Protein AF-A0A1M3NQY2-F1 (afdb_monomer_lite)

Foldseek 3Di:
DDPPDPDDPDQPPQDQFDKDWDADQADPDDDGDGLQWTAWIWGFHDDFFDFDPVDAHPVRHGRTDTDTGIDPWDIAHCLVVLVVFPVQPDSVPSCVQPVVVDDDGDPSNVLSNCVRRVCNVVSVVD

Secondary structure (DSSP, 8-state):
-------TTSSS---TT-EEEEEE-S--SSS-----EEEEEEEEPSSPPEEEEEEE-TTS-EEEE--EEE-----EESTTTTTT-TT-S-STTTTSGGGGS-----HHHHHHHHHHTT-HHHHHT-

Radius of gyration: 15.41 Å; chains: 1; bounding box: 36×40×34 Å

pLDDT: mean 74.55, std 18.81, range [24.72, 94.88]

Structure (mmCIF, N/CA/C/O backbone):
data_AF-A0A1M3NQY2-F1
#
_entry.id   AF-A0A1M3NQY2-F1
#
loop_
_atom_site.group_PDB
_atom_site.id
_atom_site.type_symbol
_atom_site.label_atom_id
_atom_site.label_alt_id
_atom_site.label_comp_id
_atom_site.label_asym_id
_atom_site.label_entity_id
_atom_site.label_seq_id
_atom_site.pdbx_PDB_ins_code
_atom_site.Cartn_x
_atom_site.Cartn_y
_atom_site.Cartn_z
_atom_site.occupancy
_atom_site.B_iso_or_equiv
_atom_site.auth_seq_id
_atom_site.auth_comp_id
_atom_site.auth_asym_id
_atom_site.auth_atom_id
_atom_site.pdbx_PDB_model_num
ATOM 1 N N . MET A 1 1 ? 2.807 12.384 -9.829 1.00 24.72 1 MET A N 1
ATOM 2 C CA . MET A 1 1 ? 3.789 13.490 -9.790 1.00 24.72 1 MET A CA 1
ATOM 3 C C . MET A 1 1 ? 5.067 12.974 -9.133 1.00 24.72 1 MET A C 1
ATOM 5 O O . MET A 1 1 ? 4.973 12.086 -8.298 1.00 24.72 1 MET A O 1
ATOM 9 N N . LEU A 1 2 ? 6.243 13.382 -9.623 1.00 25.48 2 LEU A N 1
ATOM 10 C CA . LEU A 1 2 ? 7.532 12.703 -9.415 1.00 25.48 2 LEU A CA 1
ATOM 11 C C . LEU A 1 2 ? 7.879 12.449 -7.936 1.00 25.48 2 LEU A C 1
ATOM 13 O O . LEU A 1 2 ? 8.107 13.401 -7.193 1.00 25.48 2 LEU A O 1
ATOM 17 N N . ASP A 1 3 ? 8.043 11.178 -7.551 1.00 30.59 3 ASP A N 1
ATOM 18 C CA . ASP A 1 3 ? 8.640 10.805 -6.263 1.00 30.59 3 ASP A CA 1
ATOM 19 C C . ASP A 1 3 ? 10.139 11.152 -6.258 1.00 30.59 3 ASP A C 1
ATOM 21 O O . ASP A 1 3 ? 11.022 10.356 -6.590 1.00 30.59 3 ASP A O 1
ATOM 25 N N . ARG A 1 4 ? 10.426 12.412 -5.920 1.00 35.75 4 ARG A N 1
ATOM 26 C CA . ARG A 1 4 ? 11.743 12.879 -5.496 1.00 35.75 4 ARG A CA 1
ATOM 27 C C . ARG A 1 4 ? 11.921 12.520 -4.024 1.00 35.75 4 ARG A C 1
ATOM 29 O O . ARG A 1 4 ? 11.668 13.368 -3.166 1.00 35.75 4 ARG A O 1
ATOM 36 N N . ARG A 1 5 ? 12.403 11.298 -3.763 1.00 36.44 5 ARG A N 1
ATOM 37 C CA . ARG A 1 5 ? 13.410 10.933 -2.736 1.00 36.44 5 ARG A CA 1
ATOM 38 C C . ARG A 1 5 ? 13.438 9.409 -2.510 1.00 36.44 5 ARG A C 1
ATOM 40 O O . ARG A 1 5 ? 13.122 8.930 -1.425 1.00 36.44 5 ARG A O 1
ATOM 47 N N . CYS A 1 6 ? 13.941 8.635 -3.480 1.00 36.69 6 CYS A N 1
ATOM 48 C CA . CYS A 1 6 ? 14.505 7.321 -3.140 1.00 36.69 6 CYS A CA 1
ATOM 49 C C . CYS A 1 6 ? 15.893 7.559 -2.516 1.00 36.69 6 CYS A C 1
ATOM 51 O O . CYS A 1 6 ? 16.878 7.773 -3.220 1.00 36.69 6 CYS A O 1
ATOM 53 N N . GLY A 1 7 ? 15.961 7.610 -1.182 1.00 29.84 7 GLY A N 1
ATOM 54 C CA . GLY A 1 7 ? 17.226 7.596 -0.444 1.00 29.84 7 GLY A CA 1
ATOM 55 C C . GLY A 1 7 ? 17.947 6.255 -0.628 1.00 29.84 7 GLY A C 1
ATOM 56 O O . GLY A 1 7 ? 17.300 5.210 -0.687 1.00 29.84 7 GLY A O 1
ATOM 57 N N . ALA A 1 8 ? 19.279 6.317 -0.711 1.00 34.94 8 ALA A N 1
ATOM 58 C CA . ALA A 1 8 ? 20.284 5.336 -1.158 1.00 34.94 8 ALA A CA 1
ATOM 59 C C . ALA A 1 8 ? 20.204 3.844 -0.728 1.00 34.94 8 ALA A C 1
ATOM 61 O O . ALA A 1 8 ? 21.120 3.098 -1.053 1.00 34.94 8 ALA A O 1
ATOM 62 N N . GLY A 1 9 ? 19.159 3.365 -0.045 1.00 33.88 9 GLY A N 1
ATOM 63 C CA . GLY A 1 9 ? 19.042 1.965 0.400 1.00 33.88 9 GLY A CA 1
ATOM 64 C C . GLY A 1 9 ? 17.762 1.221 -0.005 1.00 33.88 9 GLY A C 1
ATOM 65 O O . GLY A 1 9 ? 17.745 -0.005 0.032 1.00 33.88 9 GLY A O 1
ATOM 66 N N . ALA A 1 10 ? 16.686 1.912 -0.406 1.00 40.84 10 ALA A N 1
ATOM 67 C CA . ALA A 1 10 ? 15.372 1.270 -0.584 1.00 40.84 10 ALA A CA 1
ATOM 68 C C . ALA A 1 10 ? 15.093 0.763 -2.012 1.00 40.84 10 ALA A C 1
ATOM 70 O O . ALA A 1 10 ? 14.307 -0.167 -2.190 1.00 40.84 10 ALA A O 1
ATOM 71 N N . CYS A 1 11 ? 15.751 1.330 -3.028 1.00 42.84 11 CYS A N 1
ATOM 72 C CA . CYS A 1 11 ? 15.527 0.955 -4.428 1.00 42.84 11 CYS A CA 1
ATOM 73 C C . CYS A 1 11 ? 16.252 -0.358 -4.835 1.00 42.84 11 CYS A C 1
ATOM 75 O O . CYS A 1 11 ? 15.849 -1.001 -5.800 1.00 42.84 11 CYS A O 1
ATOM 77 N N . GLN A 1 12 ? 17.261 -0.818 -4.077 1.00 42.22 12 GLN A N 1
ATOM 78 C CA . GLN A 1 12 ? 18.004 -2.063 -4.367 1.00 42.22 12 GLN A CA 1
ATOM 79 C C . GLN A 1 12 ? 17.398 -3.328 -3.730 1.00 42.22 12 GLN A C 1
ATOM 81 O O . GLN A 1 12 ? 17.690 -4.437 -4.170 1.00 42.22 12 GLN A O 1
ATOM 86 N N . ALA A 1 13 ? 16.532 -3.188 -2.723 1.00 47.00 13 ALA A N 1
ATOM 87 C CA . ALA A 1 13 ? 16.042 -4.309 -1.913 1.00 47.00 13 ALA A CA 1
ATOM 88 C C . ALA A 1 13 ? 14.651 -4.826 -2.321 1.00 47.00 13 ALA A C 1
ATOM 90 O O . ALA A 1 13 ? 13.945 -5.390 -1.492 1.00 47.00 13 ALA A O 1
ATOM 91 N N . ARG A 1 14 ? 14.238 -4.620 -3.574 1.00 59.28 14 ARG A N 1
ATOM 92 C CA . ARG A 1 14 ? 12.998 -5.189 -4.117 1.00 59.28 14 ARG A CA 1
ATOM 93 C C . ARG A 1 14 ? 13.366 -6.460 -4.870 1.00 59.28 14 ARG A C 1
ATOM 95 O O . ARG A 1 14 ? 13.873 -6.390 -5.991 1.00 59.28 14 ARG A O 1
ATOM 102 N N . ARG A 1 15 ? 13.209 -7.612 -4.224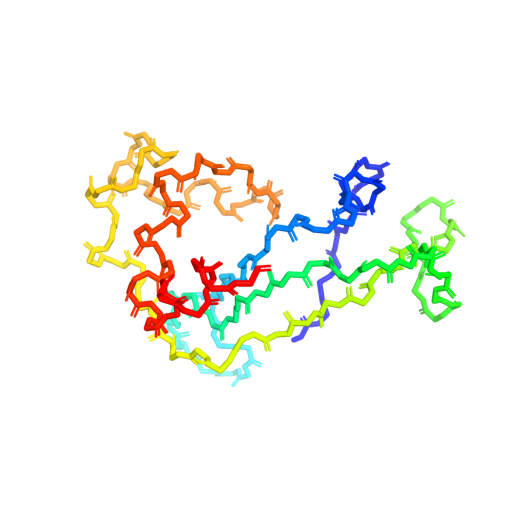 1.00 63.56 15 ARG A N 1
ATOM 103 C CA . ARG A 1 15 ? 13.449 -8.909 -4.857 1.00 63.56 15 ARG A CA 1
ATOM 104 C C . ARG A 1 15 ? 12.352 -9.161 -5.897 1.00 63.56 15 ARG A C 1
ATOM 106 O O . ARG A 1 15 ? 11.218 -8.713 -5.711 1.00 63.56 15 ARG A O 1
ATOM 113 N N . PRO A 1 16 ? 12.663 -9.860 -6.999 1.00 69.56 16 PRO A N 1
ATOM 114 C CA . PRO A 1 16 ? 11.639 -10.434 -7.859 1.00 69.56 16 PRO A CA 1
ATOM 115 C C . PRO A 1 16 ? 10.566 -11.140 -7.031 1.00 69.56 16 PRO A C 1
ATOM 117 O O . PRO A 1 16 ? 10.886 -11.960 -6.173 1.00 69.56 16 PRO A O 1
ATOM 120 N N . GLY A 1 17 ? 9.305 -10.802 -7.282 1.00 74.38 17 GLY A N 1
ATOM 121 C CA . GLY A 1 17 ? 8.166 -11.354 -6.561 1.00 74.38 17 GLY A CA 1
ATOM 122 C C . GLY A 1 17 ? 7.713 -10.572 -5.329 1.00 74.38 17 GLY A C 1
ATOM 123 O O . GLY A 1 17 ? 6.649 -10.891 -4.807 1.00 74.38 17 GLY A O 1
ATOM 124 N N . ASP A 1 18 ? 8.436 -9.532 -4.905 1.00 82.88 18 ASP A N 1
ATOM 125 C CA . ASP A 1 18 ? 7.963 -8.648 -3.839 1.00 82.88 18 ASP A CA 1
ATOM 126 C C . ASP A 1 18 ? 6.698 -7.899 -4.272 1.00 82.88 18 ASP A C 1
ATOM 128 O O . ASP A 1 18 ? 6.589 -7.420 -5.404 1.00 82.88 18 ASP A O 1
ATOM 132 N N . LEU A 1 19 ? 5.761 -7.740 -3.342 1.00 86.69 19 LEU A N 1
ATOM 133 C CA . LEU A 1 19 ? 4.544 -6.968 -3.554 1.00 86.69 19 LEU A CA 1
ATOM 134 C C . LEU A 1 19 ? 4.745 -5.516 -3.106 1.00 86.69 19 LEU A C 1
ATOM 136 O O . LEU A 1 19 ? 5.399 -5.236 -2.099 1.00 86.69 19 LEU A O 1
ATOM 140 N N . ILE A 1 20 ? 4.178 -4.579 -3.860 1.00 89.06 20 ILE A N 1
ATOM 141 C CA . ILE A 1 20 ? 4.197 -3.149 -3.561 1.00 89.06 20 ILE A CA 1
ATOM 142 C C . ILE A 1 20 ? 2.776 -2.595 -3.599 1.00 89.06 20 ILE A C 1
ATOM 144 O O . ILE A 1 20 ? 1.966 -2.996 -4.429 1.00 89.06 20 ILE A O 1
ATOM 148 N N . VAL A 1 21 ? 2.495 -1.636 -2.723 1.00 90.31 21 VAL A N 1
ATOM 149 C CA . VAL A 1 21 ? 1.297 -0.804 -2.770 1.00 90.31 21 VAL A CA 1
ATOM 150 C C . VAL A 1 21 ? 1.694 0.671 -2.713 1.00 90.31 21 VAL A C 1
ATOM 152 O O . VAL A 1 21 ? 2.611 1.045 -1.979 1.00 90.31 21 VAL A O 1
ATOM 155 N N . TYR A 1 22 ? 1.012 1.501 -3.495 1.00 89.81 22 TYR A N 1
ATOM 156 C CA . TYR A 1 22 ? 1.135 2.952 -3.478 1.00 89.81 22 TYR A CA 1
ATOM 157 C C . TYR A 1 22 ? 0.013 3.585 -2.663 1.00 89.81 22 TYR A C 1
ATOM 159 O O . TYR A 1 22 ? -1.154 3.216 -2.783 1.00 89.81 22 TYR A O 1
ATOM 167 N N . TYR A 1 23 ? 0.392 4.568 -1.849 1.00 89.19 23 TYR A N 1
ATOM 168 C CA . TYR A 1 23 ? -0.512 5.400 -1.066 1.00 89.19 23 TYR A CA 1
ATOM 169 C C . TYR A 1 23 ? -0.386 6.857 -1.516 1.00 89.19 23 TYR A C 1
ATOM 171 O O . TYR A 1 23 ? 0.719 7.404 -1.530 1.00 89.19 23 TYR A O 1
ATOM 179 N N . SER A 1 24 ? -1.516 7.486 -1.835 1.00 85.19 24 SER A N 1
ATOM 180 C CA . SER A 1 24 ? -1.594 8.879 -2.277 1.00 85.19 24 SER A CA 1
ATOM 181 C C . SER A 1 24 ? -2.144 9.769 -1.149 1.00 85.19 24 SER A C 1
ATOM 183 O O . SER A 1 24 ? -3.327 9.669 -0.806 1.00 85.19 24 SER A O 1
ATOM 185 N N . PRO A 1 25 ? -1.322 10.648 -0.538 1.00 76.81 25 PRO A N 1
ATOM 186 C CA . PRO A 1 25 ? -1.759 11.510 0.563 1.00 76.81 25 PRO A CA 1
ATOM 187 C C . PRO A 1 25 ? -2.620 12.704 0.117 1.00 76.81 25 PRO A C 1
ATOM 189 O O . PRO A 1 25 ? -3.510 13.112 0.869 1.00 76.81 25 PRO A O 1
ATOM 192 N N . THR A 1 26 ? -2.363 13.256 -1.070 1.00 70.25 26 THR A N 1
ATOM 193 C CA . THR A 1 26 ? -3.009 14.453 -1.639 1.00 70.25 26 THR A CA 1
ATOM 194 C C . THR A 1 26 ? -3.187 14.294 -3.145 1.00 70.25 26 THR A C 1
ATOM 196 O O . THR A 1 26 ? -2.387 13.605 -3.778 1.00 70.25 26 THR A O 1
ATOM 199 N N . ASP A 1 27 ? -4.205 14.945 -3.702 1.00 52.62 27 ASP A N 1
ATOM 200 C CA . ASP A 1 27 ? -4.328 15.160 -5.144 1.00 52.62 27 ASP A CA 1
ATOM 201 C C . ASP A 1 27 ? -3.436 16.351 -5.534 1.00 52.62 27 ASP A C 1
ATOM 203 O O . ASP A 1 27 ? -3.632 17.458 -5.034 1.00 52.62 27 ASP A O 1
ATOM 207 N N . GLU A 1 28 ? -2.385 16.154 -6.328 1.00 48.69 28 GLU A N 1
ATOM 208 C CA . GLU A 1 28 ? -1.544 17.276 -6.770 1.00 48.69 28 GLU A CA 1
ATOM 209 C C . GLU A 1 28 ? -2.040 17.822 -8.113 1.00 48.69 28 GLU A C 1
ATOM 211 O O . GLU A 1 28 ? -1.491 17.490 -9.161 1.00 48.69 28 GLU A O 1
ATOM 216 N N . MET A 1 29 ? -3.037 18.713 -8.056 1.00 41.88 29 MET A N 1
ATOM 217 C CA . MET A 1 29 ? -3.157 19.876 -8.947 1.00 41.88 29 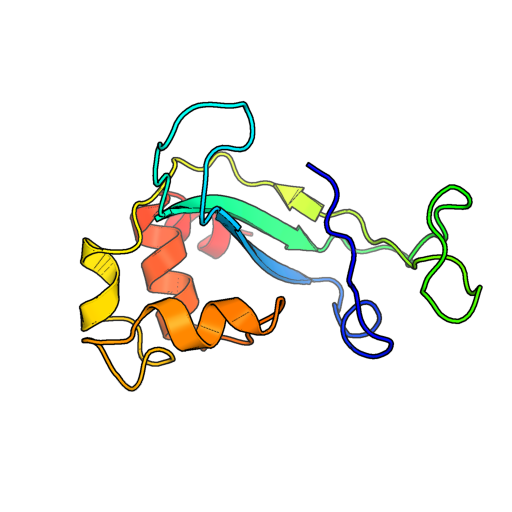MET A CA 1
ATOM 218 C C . MET A 1 29 ? -4.137 20.911 -8.359 1.00 41.88 29 MET A C 1
ATOM 220 O O . MET A 1 29 ? -5.307 20.959 -8.712 1.00 41.88 29 MET A O 1
ATOM 224 N N . GLY A 1 30 ? -3.661 21.765 -7.451 1.00 43.81 30 GLY A N 1
ATOM 225 C CA . GLY A 1 30 ? -4.316 23.051 -7.162 1.00 43.81 30 GLY A CA 1
ATOM 226 C C . GLY A 1 30 ? -5.618 23.048 -6.354 1.00 43.81 30 GLY A C 1
ATOM 227 O O . GLY A 1 30 ? -6.087 24.139 -6.044 1.00 43.81 30 GLY A O 1
ATOM 228 N N . ASP A 1 31 ? -6.158 21.897 -5.947 1.00 46.75 31 ASP A N 1
ATOM 229 C CA . ASP A 1 31 ? -7.343 21.848 -5.088 1.00 46.75 31 ASP A CA 1
ATOM 230 C C . ASP A 1 31 ? -7.115 20.968 -3.855 1.00 46.75 31 ASP A C 1
ATOM 232 O O . ASP A 1 31 ? -6.419 19.955 -3.896 1.00 46.75 31 ASP A O 1
ATOM 236 N N . ALA A 1 32 ? -7.656 21.385 -2.714 1.00 48.88 32 ALA A N 1
ATOM 237 C CA . ALA A 1 32 ? -7.343 20.861 -1.383 1.00 48.88 32 ALA A CA 1
ATOM 238 C C . ALA A 1 32 ? -7.991 19.484 -1.091 1.00 48.88 32 ALA A C 1
ATOM 240 O O . ALA A 1 32 ? -8.507 19.237 0.003 1.00 48.88 32 ALA A O 1
ATOM 241 N N . GLY A 1 33 ? -7.965 18.573 -2.066 1.00 55.41 33 GLY A N 1
ATOM 242 C CA . GLY A 1 33 ? -8.509 17.223 -1.998 1.00 55.41 33 GLY A CA 1
ATOM 243 C C . GLY A 1 33 ? -7.553 16.244 -1.316 1.00 55.41 33 GLY A C 1
ATOM 244 O O . GLY A 1 33 ? -6.480 15.901 -1.816 1.00 55.41 33 GLY A O 1
ATOM 245 N N . LYS A 1 34 ? -7.948 15.744 -0.145 1.00 63.50 34 LYS A N 1
ATOM 246 C CA . LYS A 1 34 ? -7.266 14.634 0.532 1.00 63.50 34 LYS A CA 1
ATOM 247 C C . LYS A 1 34 ? -7.724 13.313 -0.099 1.00 63.50 34 LYS A C 1
ATOM 249 O O . LYS A 1 34 ? -8.756 12.805 0.322 1.00 63.50 34 LYS A O 1
ATOM 254 N N . ILE A 1 35 ? -6.954 12.750 -1.041 1.00 74.88 35 ILE A N 1
ATOM 255 C CA . ILE A 1 35 ? -7.197 11.386 -1.561 1.00 74.88 35 ILE A CA 1
ATOM 256 C C . ILE A 1 35 ? -7.125 10.387 -0.399 1.00 74.88 35 ILE A C 1
ATOM 258 O O . ILE A 1 35 ? -8.081 9.668 -0.126 1.00 74.88 35 ILE A O 1
ATOM 262 N N . GLN A 1 36 ? -6.009 10.396 0.345 1.00 86.44 36 GLN A N 1
ATOM 263 C CA . GLN A 1 36 ? -5.777 9.526 1.508 1.00 86.44 36 GLN A CA 1
ATOM 264 C C . GLN A 1 36 ? -6.177 8.067 1.238 1.00 86.44 36 GLN A C 1
ATOM 266 O O . GLN A 1 36 ? -6.848 7.427 2.053 1.00 86.44 36 GLN A O 1
ATOM 271 N N . ALA A 1 37 ? -5.765 7.550 0.083 1.00 89.88 37 ALA A N 1
ATOM 272 C CA . ALA A 1 37 ? -6.154 6.235 -0.402 1.00 89.88 37 ALA A CA 1
ATOM 273 C C . ALA A 1 37 ? -4.958 5.473 -0.969 1.00 89.88 37 ALA A C 1
ATOM 275 O O . ALA A 1 37 ? -3.969 6.057 -1.420 1.00 89.88 37 ALA A O 1
ATOM 276 N N . PHE A 1 38 ? -5.066 4.151 -0.936 1.00 91.25 38 PHE A N 1
ATOM 277 C CA . PHE A 1 38 ? -4.227 3.265 -1.722 1.00 91.25 38 PHE A CA 1
ATOM 278 C C . PHE A 1 38 ? -4.738 3.262 -3.159 1.00 91.25 38 PHE A C 1
ATOM 280 O O . PHE A 1 38 ? -5.921 3.013 -3.377 1.00 91.25 38 PHE A O 1
ATOM 287 N N . THR A 1 39 ? -3.865 3.567 -4.115 1.00 90.56 39 THR A N 1
ATOM 288 C CA . THR A 1 39 ? -4.244 3.857 -5.511 1.00 90.56 39 THR A CA 1
ATOM 289 C C . THR A 1 39 ? -3.730 2.827 -6.505 1.00 90.56 39 THR A C 1
ATOM 291 O O . THR A 1 39 ? -4.313 2.659 -7.567 1.00 90.56 39 THR A O 1
ATOM 294 N N . ALA A 1 40 ? -2.664 2.103 -6.167 1.00 90.00 40 ALA A N 1
ATOM 295 C CA . ALA A 1 40 ? -2.123 1.051 -7.017 1.00 90.00 40 ALA A CA 1
ATOM 296 C C . ALA A 1 40 ? -1.434 -0.027 -6.183 1.00 90.00 40 ALA A C 1
ATOM 298 O O . ALA A 1 40 ? -0.845 0.256 -5.141 1.00 90.00 40 ALA A O 1
ATOM 299 N N . ILE A 1 41 ? -1.501 -1.267 -6.649 1.00 90.62 41 ILE A N 1
ATOM 300 C CA . ILE A 1 41 ? -0.921 -2.443 -6.001 1.00 90.62 41 ILE A CA 1
ATOM 301 C C . ILE A 1 41 ? -0.398 -3.382 -7.082 1.00 90.62 41 ILE A C 1
ATOM 303 O O . ILE A 1 41 ? -1.028 -3.550 -8.124 1.00 90.62 41 ILE A O 1
ATOM 307 N N . GLY A 1 42 ? 0.782 -3.951 -6.872 1.00 88.62 42 GLY A N 1
ATOM 308 C CA . GLY A 1 42 ? 1.470 -4.704 -7.911 1.00 88.62 42 GLY A CA 1
ATOM 309 C C . GLY A 1 42 ? 2.565 -5.610 -7.379 1.00 88.62 42 GLY A C 1
ATOM 310 O O . GLY A 1 42 ? 2.945 -5.542 -6.208 1.00 88.62 42 GLY A O 1
ATOM 311 N N . ARG A 1 43 ? 3.090 -6.453 -8.262 1.00 85.31 43 ARG A N 1
ATOM 312 C CA . ARG A 1 43 ? 4.183 -7.387 -8.000 1.00 85.31 43 ARG A CA 1
ATOM 313 C C . ARG A 1 43 ? 5.409 -6.991 -8.805 1.00 85.31 43 ARG A C 1
ATOM 315 O O . ARG A 1 43 ? 5.329 -6.714 -9.996 1.00 85.31 43 ARG A O 1
ATOM 322 N N . VAL A 1 44 ? 6.570 -6.966 -8.165 1.00 83.31 44 VAL A N 1
ATOM 323 C CA . VAL A 1 44 ? 7.839 -6.706 -8.846 1.00 83.31 44 VAL A CA 1
ATOM 324 C C . VAL A 1 44 ? 8.136 -7.868 -9.786 1.00 83.31 44 VAL A C 1
ATOM 326 O O . VAL A 1 44 ? 8.266 -9.012 -9.339 1.00 83.31 44 VAL A O 1
ATOM 329 N N . LYS A 1 45 ? 8.263 -7.572 -11.081 1.00 78.06 45 LYS A N 1
ATOM 330 C CA . LYS A 1 45 ? 8.564 -8.576 -12.099 1.00 78.06 45 LYS A CA 1
ATOM 331 C C . LYS A 1 45 ? 9.958 -9.161 -11.890 1.00 78.06 45 LYS A C 1
ATOM 333 O O . LYS A 1 45 ? 10.875 -8.507 -11.382 1.00 78.06 45 LYS A O 1
ATOM 338 N N . ALA A 1 46 ? 10.114 -10.410 -12.319 1.00 66.88 46 ALA A N 1
ATOM 339 C CA . ALA A 1 46 ? 11.430 -10.995 -12.510 1.00 66.88 46 ALA A CA 1
ATOM 340 C C . ALA A 1 46 ? 12.153 -10.271 -13.653 1.00 66.88 46 ALA A C 1
ATOM 342 O O . ALA A 1 46 ? 11.560 -9.986 -14.691 1.00 66.88 46 ALA A O 1
ATOM 343 N N . GLY A 1 47 ? 13.420 -9.942 -13.426 1.00 65.94 47 GLY A N 1
ATOM 344 C CA . GLY A 1 47 ? 14.243 -9.166 -14.347 1.00 65.94 47 GLY A CA 1
ATOM 345 C C . GLY A 1 47 ? 15.394 -8.490 -13.614 1.00 65.94 47 GLY A C 1
ATOM 346 O O . GLY A 1 47 ? 15.366 -8.351 -12.384 1.00 65.94 47 GLY A O 1
ATOM 347 N N . GLU A 1 48 ? 16.422 -8.092 -14.350 1.00 59.22 48 GLU A N 1
ATOM 348 C CA . GLU A 1 48 ? 17.484 -7.263 -13.791 1.00 59.22 48 GLU A CA 1
ATOM 349 C C . GLU A 1 48 ? 16.974 -5.826 -13.610 1.00 59.22 48 GLU A C 1
ATOM 351 O O . GLU A 1 48 ? 16.183 -5.348 -14.429 1.00 59.22 48 GLU A O 1
ATOM 356 N N . PRO A 1 49 ? 17.355 -5.131 -12.522 1.00 64.88 49 PRO A N 1
ATOM 357 C CA . PRO A 1 49 ? 17.109 -3.704 -12.433 1.00 64.88 49 PRO A CA 1
ATOM 358 C C . PRO A 1 49 ? 17.759 -3.009 -13.628 1.00 64.88 49 PRO A C 1
ATOM 360 O O . PRO A 1 49 ? 18.933 -3.248 -13.902 1.00 64.88 49 PRO A O 1
ATOM 363 N N . TYR A 1 50 ? 17.024 -2.134 -14.302 1.00 64.62 50 TYR A N 1
ATOM 364 C CA . TYR A 1 50 ? 17.577 -1.305 -15.363 1.00 64.62 50 TYR A CA 1
ATOM 365 C C . TYR A 1 50 ? 17.805 0.114 -14.849 1.00 64.62 50 TYR A C 1
ATOM 367 O O . TYR A 1 50 ? 17.055 0.635 -14.017 1.00 64.62 50 TYR A O 1
ATOM 375 N N . GLU A 1 51 ? 18.869 0.745 -15.326 1.00 64.81 51 GLU A N 1
ATOM 376 C CA . GLU A 1 51 ? 19.179 2.129 -15.001 1.00 64.81 51 GLU A CA 1
ATOM 377 C C . GLU A 1 51 ? 18.362 3.049 -15.908 1.00 64.81 51 GLU A C 1
ATOM 379 O O . GLU A 1 51 ? 18.445 2.982 -17.132 1.00 64.81 51 GLU A O 1
ATOM 384 N N . ALA A 1 52 ? 17.528 3.905 -15.317 1.00 58.47 52 ALA A N 1
ATOM 385 C CA . ALA A 1 52 ? 16.855 4.944 -16.081 1.00 58.47 52 ALA A CA 1
ATOM 386 C C . ALA A 1 52 ? 17.741 6.194 -16.105 1.00 58.47 52 ALA A C 1
ATOM 388 O O . ALA A 1 52 ? 17.766 6.948 -15.132 1.00 58.47 52 ALA A O 1
ATOM 389 N N . ASP A 1 53 ? 18.428 6.434 -17.227 1.00 53.75 53 ASP A N 1
ATOM 390 C CA . ASP A 1 53 ? 19.366 7.557 -17.417 1.00 53.75 53 ASP A CA 1
ATOM 391 C C . ASP A 1 53 ? 18.785 8.930 -17.045 1.00 53.75 53 ASP A C 1
ATOM 393 O O . ASP A 1 53 ? 19.502 9.818 -16.577 1.00 53.75 53 ASP A O 1
ATOM 397 N N . ALA A 1 54 ? 17.469 9.091 -17.202 1.00 54.19 54 ALA A N 1
ATOM 398 C CA . ALA A 1 54 ? 16.750 10.331 -16.937 1.00 54.19 54 ALA A CA 1
ATOM 399 C C . ALA A 1 54 ? 16.573 10.662 -15.441 1.00 54.19 54 ALA A C 1
ATOM 401 O O . ALA A 1 54 ? 16.185 11.783 -15.112 1.00 54.19 54 ALA A O 1
ATOM 402 N N . LEU A 1 55 ? 16.826 9.723 -14.521 1.00 55.84 55 LEU A N 1
ATOM 403 C CA . LEU A 1 55 ? 16.660 9.940 -13.083 1.00 55.84 55 LEU A CA 1
ATOM 404 C C . LEU A 1 55 ? 17.932 9.593 -12.332 1.00 55.84 55 LEU A C 1
ATOM 406 O O . LEU A 1 55 ? 18.324 8.437 -12.215 1.00 55.84 55 LEU A O 1
ATOM 410 N N . ARG A 1 56 ? 18.551 10.630 -11.778 1.00 60.44 56 ARG A N 1
ATOM 411 C CA . ARG A 1 56 ? 19.741 10.527 -10.943 1.00 60.44 56 ARG A CA 1
ATOM 412 C C . ARG A 1 56 ? 19.324 10.572 -9.478 1.00 60.44 56 ARG A C 1
ATOM 414 O O . ARG A 1 56 ? 18.494 11.390 -9.078 1.00 60.44 56 ARG A O 1
ATOM 421 N N . MET A 1 57 ? 19.900 9.686 -8.680 1.00 63.62 57 MET A N 1
ATOM 422 C CA . MET A 1 57 ? 19.866 9.777 -7.228 1.00 63.62 57 MET A CA 1
ATOM 423 C C . MET A 1 57 ? 20.619 11.040 -6.781 1.00 63.62 57 MET A C 1
ATOM 425 O O . MET A 1 57 ? 21.399 11.618 -7.540 1.00 63.62 57 MET A O 1
ATOM 429 N N . SER A 1 58 ? 20.408 11.484 -5.540 1.00 63.50 58 SER A N 1
ATOM 430 C CA . SER A 1 58 ? 21.075 12.687 -5.009 1.00 63.50 58 SER A CA 1
ATOM 431 C C . SER A 1 58 ? 22.607 12.587 -4.971 1.00 63.50 58 SER A C 1
ATOM 433 O O . SER A 1 58 ? 23.269 13.608 -4.837 1.00 63.50 58 SER A O 1
ATOM 435 N N . ASP A 1 59 ? 23.161 11.380 -5.101 1.00 65.62 59 ASP A N 1
ATOM 436 C CA . ASP A 1 59 ? 24.597 11.097 -5.187 1.00 65.62 59 ASP A CA 1
ATOM 437 C C . ASP A 1 59 ? 25.118 10.982 -6.638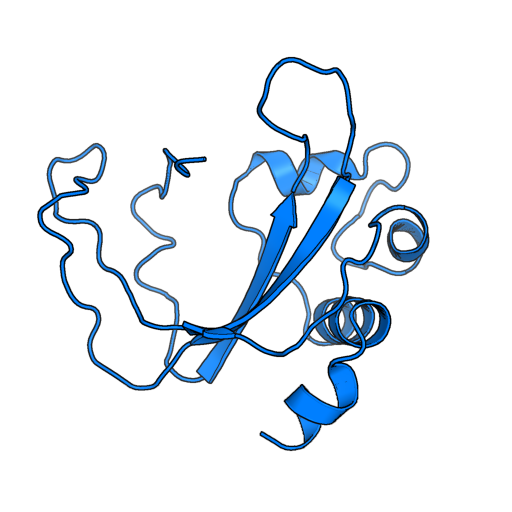 1.00 65.62 59 ASP A C 1
ATOM 439 O O . ASP A 1 59 ? 26.269 10.615 -6.854 1.00 65.62 59 ASP A O 1
ATOM 443 N N . GLY A 1 60 ? 24.283 11.283 -7.640 1.00 64.56 60 GLY A N 1
ATOM 444 C CA . GLY A 1 60 ? 24.652 11.257 -9.058 1.00 64.56 60 GLY A CA 1
ATOM 445 C C . GLY A 1 60 ? 24.591 9.877 -9.722 1.00 64.56 60 GLY A C 1
ATOM 446 O O . GLY A 1 60 ? 24.784 9.787 -10.941 1.00 64.56 60 GLY A O 1
ATOM 447 N N . ARG A 1 61 ? 24.276 8.809 -8.975 1.00 60.03 61 ARG A N 1
ATOM 448 C CA . ARG A 1 61 ? 24.084 7.467 -9.545 1.00 60.03 61 ARG A CA 1
ATOM 449 C C . ARG A 1 61 ? 22.746 7.363 -10.285 1.00 60.03 61 ARG A C 1
ATOM 451 O O . ARG A 1 61 ? 21.778 8.005 -9.868 1.00 60.03 61 ARG A O 1
ATOM 458 N N . PRO A 1 62 ? 22.650 6.583 -11.372 1.00 60.69 62 PRO A N 1
ATOM 459 C CA . PRO A 1 62 ? 21.371 6.297 -12.011 1.00 60.69 62 PRO A CA 1
ATOM 460 C C . PRO A 1 62 ? 20.409 5.622 -11.031 1.00 60.69 62 PRO A C 1
ATOM 462 O O . PRO A 1 62 ? 20.790 4.761 -10.237 1.00 60.69 62 PRO A O 1
ATOM 465 N N . ALA A 1 63 ? 19.143 6.025 -11.061 1.00 63.94 63 ALA A N 1
ATOM 466 C CA . ALA A 1 63 ? 18.110 5.367 -10.285 1.00 63.94 63 ALA A CA 1
ATOM 467 C C . ALA A 1 63 ? 17.833 3.992 -10.906 1.00 63.94 63 ALA A C 1
ATOM 469 O O . ALA A 1 63 ? 17.277 3.894 -12.003 1.00 63.94 63 ALA A O 1
ATOM 470 N N . ALA A 1 64 ? 18.202 2.934 -10.185 1.00 63.09 64 ALA A N 1
ATOM 471 C CA . ALA A 1 64 ? 17.828 1.575 -10.546 1.00 63.09 64 ALA A CA 1
ATOM 472 C C . ALA A 1 64 ? 16.302 1.422 -10.467 1.00 63.09 64 ALA A C 1
ATOM 474 O O . ALA A 1 64 ? 15.683 1.712 -9.437 1.00 63.09 64 ALA A O 1
ATOM 475 N N . ARG A 1 65 ? 15.698 0.963 -11.561 1.00 68.25 65 ARG A N 1
ATOM 476 C CA . ARG A 1 65 ? 14.268 0.685 -11.677 1.00 68.25 65 ARG A CA 1
ATOM 477 C C . ARG A 1 65 ? 14.036 -0.795 -11.922 1.00 68.25 65 ARG A C 1
ATOM 479 O O . ARG A 1 65 ? 14.857 -1.483 -12.514 1.00 68.25 65 ARG A O 1
ATOM 486 N N . ARG A 1 66 ? 12.895 -1.282 -11.452 1.00 73.31 66 ARG A N 1
ATOM 487 C CA . ARG A 1 66 ? 12.383 -2.617 -11.758 1.00 73.31 66 ARG A CA 1
ATOM 488 C C . ARG A 1 66 ? 10.964 -2.473 -12.271 1.00 73.31 66 ARG A C 1
ATOM 490 O O . ARG A 1 66 ? 10.212 -1.653 -11.739 1.00 73.31 66 ARG A O 1
ATOM 497 N N . ASP A 1 67 ? 10.609 -3.299 -13.245 1.00 77.31 67 ASP A N 1
ATOM 498 C CA . ASP A 1 67 ? 9.234 -3.371 -13.715 1.00 77.31 67 ASP A CA 1
ATOM 499 C C . ASP A 1 67 ? 8.325 -3.954 -12.633 1.00 77.31 67 ASP A C 1
ATOM 501 O O . ASP A 1 67 ? 8.700 -4.857 -11.877 1.00 77.31 67 ASP A O 1
ATOM 505 N N . VAL A 1 68 ? 7.107 -3.431 -12.574 1.00 81.75 68 VAL A N 1
ATOM 506 C CA . VAL A 1 68 ? 6.052 -3.904 -11.684 1.00 81.75 68 VAL A CA 1
ATOM 507 C C . VAL A 1 68 ? 4.864 -4.293 -12.548 1.00 81.75 68 VAL A C 1
ATOM 509 O O . VAL A 1 68 ? 4.431 -3.525 -13.403 1.00 81.75 68 VAL A O 1
ATOM 512 N N . GLU A 1 69 ? 4.364 -5.500 -12.331 1.00 85.50 69 GLU A N 1
ATOM 513 C CA . GLU A 1 69 ? 3.082 -5.952 -12.843 1.00 85.50 69 GLU A CA 1
ATOM 514 C C . GLU A 1 69 ? 1.993 -5.426 -11.910 1.00 85.50 69 GLU A C 1
ATOM 516 O O . GLU A 1 69 ? 1.953 -5.772 -10.728 1.00 85.50 69 GLU A O 1
ATOM 521 N N . TRP A 1 70 ? 1.164 -4.520 -12.418 1.00 86.38 70 TRP A N 1
ATOM 522 C CA . TRP A 1 70 ? 0.088 -3.895 -11.654 1.00 86.38 70 TRP A CA 1
ATOM 523 C C . TRP A 1 70 ? -1.172 -4.749 -11.729 1.00 86.38 70 TRP A C 1
ATOM 525 O O . TRP A 1 70 ? -1.539 -5.217 -12.804 1.00 86.38 70 TRP A O 1
ATOM 535 N N . PHE A 1 71 ? -1.834 -4.936 -10.590 1.00 88.75 71 PHE A N 1
ATOM 536 C CA . PHE A 1 71 ? -3.137 -5.587 -10.553 1.00 88.75 71 PHE A CA 1
ATOM 537 C C . PHE A 1 71 ? -4.237 -4.574 -10.889 1.00 88.75 71 PHE A C 1
ATOM 539 O O . PHE A 1 71 ? -4.154 -3.411 -10.490 1.00 88.75 71 PHE A O 1
ATOM 546 N N . GLU A 1 72 ? -5.293 -5.043 -11.554 1.00 90.81 72 GLU A N 1
ATOM 547 C CA . GLU A 1 72 ? -6.546 -4.302 -11.734 1.00 90.81 72 GLU A CA 1
ATOM 548 C C . GLU A 1 72 ? -7.219 -4.104 -10.370 1.00 90.81 72 GLU A C 1
ATOM 550 O O . GLU A 1 72 ? -7.930 -4.976 -9.867 1.00 90.81 72 GLU A O 1
ATOM 555 N N . ALA A 1 73 ? -6.924 -2.975 -9.733 1.00 91.38 73 ALA A N 1
ATOM 556 C CA . ALA A 1 73 ? -7.296 -2.686 -8.361 1.00 91.38 73 ALA A CA 1
ATOM 557 C C . ALA A 1 73 ? -8.144 -1.422 -8.275 1.00 91.38 73 ALA A C 1
ATOM 559 O O . ALA A 1 73 ? -7.933 -0.462 -9.014 1.00 91.38 73 ALA A O 1
ATOM 560 N N . ARG A 1 74 ? -9.073 -1.395 -7.320 1.00 92.06 74 ARG A N 1
ATOM 561 C CA . ARG A 1 74 ? -9.815 -0.173 -6.986 1.00 92.06 74 ARG A CA 1
ATOM 562 C C . ARG A 1 74 ? -9.078 0.638 -5.932 1.00 92.06 74 ARG A C 1
ATOM 564 O O . ARG A 1 74 ? -8.387 0.083 -5.073 1.00 92.06 74 ARG A O 1
ATOM 571 N N . GLU A 1 75 ? -9.305 1.945 -5.950 1.00 90.81 75 GLU A N 1
ATOM 572 C CA . GLU A 1 75 ? -8.831 2.820 -4.887 1.00 90.81 75 GLU A CA 1
ATOM 573 C C . GLU A 1 75 ? -9.460 2.434 -3.541 1.00 90.81 75 GLU A C 1
ATOM 575 O O . GLU A 1 75 ? -10.663 2.177 -3.443 1.00 90.81 75 GLU A O 1
ATOM 580 N N . ALA A 1 76 ? -8.642 2.397 -2.488 1.00 92.12 76 ALA A N 1
ATOM 581 C CA . ALA A 1 76 ? -9.078 2.045 -1.141 1.00 92.12 76 ALA A CA 1
ATOM 582 C C . ALA A 1 76 ? -8.703 3.152 -0.143 1.00 92.12 76 ALA A C 1
ATOM 584 O O . ALA A 1 76 ? -7.519 3.318 0.166 1.00 92.12 76 ALA A O 1
ATOM 585 N N . PRO A 1 77 ? -9.675 3.907 0.405 1.00 91.44 77 PRO A N 1
ATOM 586 C CA . PRO A 1 77 ? -9.408 4.902 1.439 1.00 91.44 77 PRO A CA 1
ATOM 587 C C . PRO A 1 77 ? -8.737 4.271 2.661 1.00 91.44 77 PRO A C 1
ATOM 589 O O . PRO A 1 77 ? -9.144 3.208 3.127 1.00 91.44 77 PRO A O 1
ATOM 592 N N . ILE A 1 78 ? -7.738 4.940 3.239 1.00 90.50 78 ILE A N 1
ATOM 593 C CA . ILE A 1 78 ? -7.006 4.383 4.386 1.00 90.50 78 ILE A CA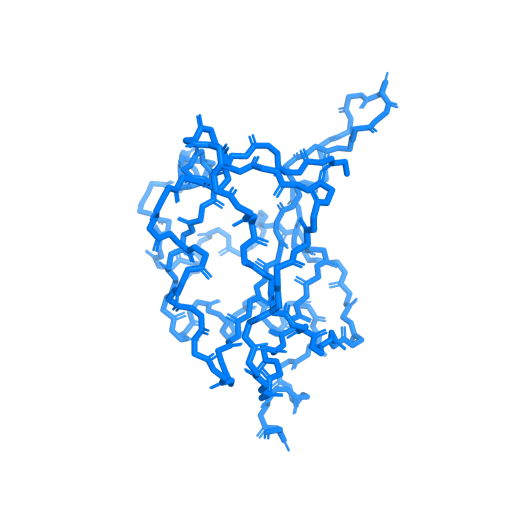 1
ATOM 594 C C . ILE A 1 78 ? -7.823 4.414 5.681 1.00 90.50 78 ILE A C 1
ATOM 596 O O . ILE A 1 78 ? -7.652 3.555 6.543 1.00 90.50 78 ILE A O 1
ATOM 600 N N . ARG A 1 79 ? -8.723 5.395 5.838 1.00 89.31 79 ARG A N 1
ATOM 601 C CA . ARG A 1 79 ? -9.416 5.680 7.110 1.00 89.31 79 ARG A CA 1
ATOM 602 C C . ARG A 1 79 ? -10.147 4.469 7.710 1.00 89.31 79 ARG A C 1
ATOM 604 O O . ARG A 1 79 ? -9.944 4.237 8.900 1.00 89.31 79 ARG A O 1
ATOM 611 N N . PRO A 1 80 ? -10.924 3.673 6.947 1.00 92.06 80 PRO A N 1
ATOM 612 C CA . PRO A 1 80 ? -11.569 2.470 7.479 1.00 92.06 80 PRO A CA 1
ATOM 613 C C . PRO A 1 80 ? -10.577 1.367 7.874 1.00 92.06 80 PRO A C 1
ATOM 615 O O . PRO A 1 80 ? -10.890 0.534 8.717 1.00 92.06 80 PRO A O 1
ATOM 618 N N . LEU A 1 81 ? -9.375 1.366 7.289 1.00 91.75 81 LEU A N 1
ATOM 619 C CA . LEU A 1 81 ? -8.344 0.354 7.522 1.00 91.75 81 LEU A CA 1
ATOM 620 C C . LEU A 1 81 ? -7.457 0.687 8.727 1.00 91.75 81 LEU A C 1
ATOM 622 O O . LEU A 1 81 ? -6.929 -0.222 9.362 1.00 91.75 81 LEU A O 1
ATOM 626 N N . VAL A 1 82 ? -7.316 1.971 9.087 1.00 92.00 82 VAL A N 1
ATOM 627 C CA . VAL A 1 82 ? -6.456 2.439 10.194 1.00 92.00 82 VAL A CA 1
ATOM 628 C C . VAL A 1 82 ? -6.584 1.601 11.477 1.00 92.00 82 VAL A C 1
ATOM 630 O O . VAL A 1 82 ? -5.537 1.240 12.027 1.00 92.00 82 VAL A O 1
ATOM 633 N N . PRO A 1 83 ? -7.792 1.250 11.972 1.00 93.19 83 PRO A N 1
ATOM 634 C CA . PRO A 1 83 ? -7.928 0.451 13.190 1.00 93.19 83 PRO A CA 1
ATOM 635 C C . PRO A 1 83 ? -7.278 -0.934 13.081 1.00 93.19 83 PRO A C 1
ATOM 637 O O . PRO A 1 83 ? -6.656 -1.380 14.043 1.00 93.19 83 PRO A O 1
ATOM 640 N N . ALA A 1 84 ? -7.357 -1.568 11.908 1.00 92.75 84 ALA A N 1
ATOM 641 C CA . ALA A 1 84 ? -6.893 -2.933 11.670 1.00 92.75 84 ALA A CA 1
ATOM 642 C C . ALA A 1 84 ? -5.404 -3.030 11.288 1.00 92.75 84 ALA A C 1
ATOM 644 O O . ALA A 1 84 ? -4.786 -4.063 11.518 1.00 92.75 84 ALA A O 1
ATOM 645 N N . LEU A 1 85 ? -4.809 -1.962 10.743 1.00 91.94 85 LEU A N 1
ATOM 646 C CA . LEU A 1 85 ? -3.414 -1.970 10.283 1.00 91.94 85 LEU A CA 1
ATOM 647 C C . LEU A 1 85 ? -2.418 -1.951 11.454 1.00 91.94 85 LEU A C 1
ATOM 649 O O . LEU A 1 85 ? -2.285 -0.945 12.158 1.00 91.94 85 LEU A O 1
ATOM 653 N N . SER A 1 86 ? -1.680 -3.041 11.644 1.00 90.81 86 SER A N 1
ATOM 654 C CA . SER A 1 86 ? -0.755 -3.247 12.764 1.00 90.81 86 SER A CA 1
ATOM 655 C C . SER A 1 86 ? 0.477 -2.337 12.717 1.00 90.81 86 SER A C 1
ATOM 657 O O . SER A 1 86 ? 0.968 -1.904 13.762 1.00 90.81 86 SER A O 1
ATOM 659 N N . PHE A 1 87 ? 0.946 -1.958 11.521 1.00 88.81 87 PHE A N 1
ATOM 660 C CA . PHE A 1 87 ? 2.066 -1.020 11.380 1.00 88.81 87 PHE A CA 1
ATOM 661 C C . PHE A 1 87 ? 1.733 0.401 11.875 1.00 88.81 87 PHE A C 1
ATOM 663 O O . PHE A 1 87 ? 2.637 1.179 12.193 1.00 88.81 87 PHE A O 1
ATOM 670 N N . ILE A 1 88 ? 0.444 0.746 11.980 1.00 89.50 88 ILE A N 1
ATOM 671 C CA . ILE A 1 88 ? -0.016 2.025 12.525 1.00 89.50 88 ILE A CA 1
ATOM 672 C C . ILE A 1 88 ? -0.178 1.884 14.039 1.00 89.50 88 ILE A C 1
ATOM 674 O O . ILE A 1 88 ? -1.226 1.457 14.525 1.00 89.50 88 ILE A O 1
ATOM 678 N N . ARG A 1 89 ? 0.866 2.260 14.786 1.00 87.50 89 ARG A N 1
ATOM 679 C CA . ARG A 1 89 ? 0.889 2.170 16.259 1.00 87.50 89 ARG A CA 1
ATOM 680 C C . ARG A 1 89 ? -0.016 3.199 16.938 1.00 87.50 89 ARG A C 1
ATOM 682 O O . ARG A 1 89 ? -0.749 2.858 17.856 1.00 87.50 89 ARG A O 1
ATOM 689 N N . ASP A 1 90 ? 0.025 4.446 16.474 1.00 89.69 90 ASP A N 1
ATOM 690 C CA . ASP A 1 90 ? -0.826 5.532 16.966 1.00 89.69 90 ASP A CA 1
ATOM 691 C C . ASP A 1 90 ? -1.931 5.811 15.939 1.00 89.69 90 ASP A C 1
ATOM 693 O O . ASP A 1 90 ? -1.677 6.358 14.862 1.00 89.69 90 ASP A O 1
ATOM 697 N N . LYS A 1 91 ? -3.167 5.418 16.269 1.00 87.25 91 LYS A N 1
ATOM 698 C CA . LYS A 1 91 ? -4.335 5.574 15.388 1.00 87.25 91 LYS A CA 1
ATOM 699 C C . LYS A 1 91 ? -4.783 7.032 15.261 1.00 87.25 91 LYS A C 1
ATOM 701 O O . LYS A 1 91 ? -5.325 7.407 14.224 1.00 87.25 91 LYS A O 1
ATOM 706 N N . ALA A 1 92 ? -4.517 7.863 16.272 1.00 85.38 92 ALA A N 1
ATOM 707 C CA . ALA A 1 92 ? -4.782 9.298 16.210 1.00 85.38 92 ALA A CA 1
ATOM 708 C C . ALA A 1 92 ? -3.775 10.006 15.288 1.00 85.38 92 ALA A C 1
ATOM 710 O O . ALA A 1 92 ? -4.114 10.989 14.629 1.00 85.38 92 ALA A O 1
ATOM 711 N N . ARG A 1 93 ? -2.551 9.472 15.181 1.00 84.69 93 ARG A N 1
ATOM 712 C CA . ARG A 1 93 ? -1.481 9.970 14.297 1.00 84.69 93 ARG A CA 1
ATOM 713 C C . ARG A 1 93 ? -1.144 8.991 13.175 1.00 84.69 93 ARG A C 1
ATOM 715 O O . ARG A 1 93 ? 0.024 8.781 12.841 1.00 84.69 93 ARG A O 1
ATOM 722 N N . TRP A 1 94 ? -2.172 8.444 12.531 1.00 86.69 94 TRP A N 1
ATOM 723 C CA . TRP A 1 94 ? -2.022 7.411 11.504 1.00 86.69 94 TRP A CA 1
ATOM 724 C C . TRP A 1 94 ? -1.191 7.835 10.281 1.00 86.69 94 TRP A C 1
ATOM 726 O O . TRP A 1 94 ? -0.656 6.982 9.582 1.00 86.69 94 TRP A O 1
ATOM 736 N N . GLY A 1 95 ? -1.042 9.141 10.029 1.00 83.25 95 GLY A N 1
ATOM 737 C CA . GLY A 1 95 ? -0.211 9.679 8.946 1.00 83.25 95 GLY A CA 1
ATOM 738 C C . GLY A 1 95 ? 1.302 9.610 9.203 1.00 83.25 95 GLY A C 1
ATOM 739 O O . GLY A 1 95 ? 2.082 9.824 8.277 1.00 83.25 95 GLY A O 1
ATOM 740 N N . ALA A 1 96 ? 1.743 9.332 10.436 1.00 83.69 96 ALA A N 1
ATOM 741 C CA . ALA A 1 96 ? 3.160 9.361 10.806 1.00 83.69 96 ALA A CA 1
ATOM 742 C C . ALA A 1 96 ? 4.044 8.364 10.024 1.00 83.69 96 ALA A C 1
ATOM 744 O O . ALA A 1 96 ? 5.104 8.789 9.559 1.00 83.69 96 ALA A O 1
ATOM 745 N N . PRO A 1 97 ? 3.639 7.094 9.802 1.00 81.31 97 PRO A N 1
ATOM 746 C CA . PRO A 1 97 ? 4.446 6.135 9.043 1.00 81.31 97 PRO A CA 1
ATOM 747 C C . PRO A 1 97 ? 4.709 6.575 7.595 1.00 81.31 97 PRO A C 1
ATOM 749 O O . PRO A 1 97 ? 5.794 6.349 7.069 1.00 81.31 97 PRO A O 1
ATOM 752 N N . PHE A 1 98 ? 3.760 7.270 6.963 1.00 80.88 98 PHE A N 1
ATOM 753 C CA . PHE A 1 98 ? 3.843 7.661 5.550 1.00 80.88 98 PHE A CA 1
ATOM 754 C C . PHE A 1 98 ? 4.825 8.807 5.270 1.00 80.88 98 PHE A C 1
ATOM 756 O O . PHE A 1 98 ? 5.161 9.058 4.117 1.00 80.88 98 PHE A O 1
ATOM 763 N N . ARG A 1 99 ? 5.335 9.492 6.304 1.00 76.75 99 ARG A N 1
ATOM 764 C CA . ARG A 1 99 ? 6.303 10.595 6.138 1.00 76.75 99 ARG A CA 1
ATOM 765 C C . ARG A 1 99 ? 7.692 10.125 5.700 1.00 76.75 99 ARG A C 1
ATOM 767 O O . ARG A 1 99 ? 8.487 10.945 5.256 1.00 76.75 99 ARG A O 1
ATOM 774 N N . PHE A 1 100 ? 7.985 8.832 5.835 1.00 69.94 100 PHE A N 1
ATOM 775 C CA . PHE A 1 100 ? 9.304 8.256 5.558 1.00 69.94 100 PHE A CA 1
ATOM 776 C C . PHE A 1 100 ? 9.440 7.682 4.134 1.00 69.94 100 PHE A C 1
ATOM 778 O O . PHE A 1 100 ? 10.453 7.063 3.817 1.00 69.94 100 PHE A O 1
ATOM 785 N N . GLY A 1 101 ? 8.440 7.899 3.270 1.00 73.94 101 GLY A N 1
ATOM 786 C CA . GLY A 1 101 ? 8.438 7.494 1.859 1.00 73.94 101 GLY A CA 1
ATOM 787 C C . GLY A 1 101 ? 8.136 6.010 1.656 1.00 73.94 101 GLY A C 1
ATOM 788 O O . GLY A 1 101 ? 7.131 5.663 1.044 1.00 73.94 101 GLY A O 1
ATOM 789 N N . VAL A 1 102 ? 8.964 5.125 2.217 1.00 79.94 102 VAL A N 1
ATOM 790 C CA . VAL A 1 102 ? 8.803 3.668 2.095 1.00 79.94 102 VAL A CA 1
ATOM 791 C C . VAL A 1 102 ? 8.612 3.042 3.470 1.00 79.94 102 VAL A C 1
ATOM 793 O O . VAL A 1 102 ? 9.449 3.188 4.360 1.00 79.94 102 VAL A O 1
ATOM 796 N N . VAL A 1 103 ? 7.523 2.293 3.627 1.00 84.31 103 VAL A N 1
ATOM 797 C CA . VAL A 1 103 ? 7.202 1.556 4.852 1.00 84.31 103 VAL A CA 1
ATOM 798 C C . VAL A 1 103 ? 7.119 0.074 4.521 1.00 84.31 103 VAL A C 1
ATOM 800 O O . VAL A 1 103 ? 6.394 -0.326 3.614 1.00 84.31 103 VAL A O 1
ATOM 803 N N . A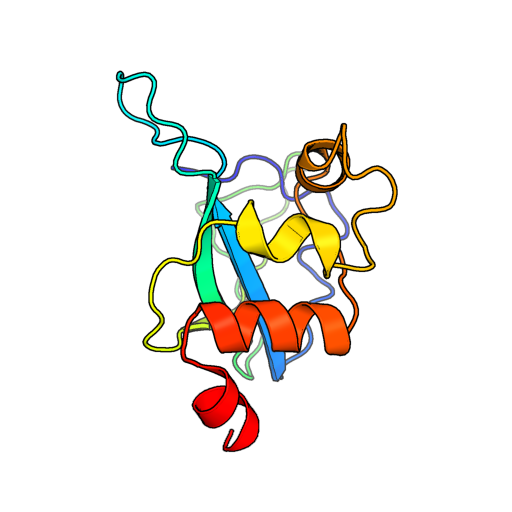RG A 1 104 ? 7.855 -0.752 5.269 1.00 86.00 104 ARG A N 1
ATOM 804 C CA . ARG A 1 104 ? 7.654 -2.204 5.248 1.00 86.00 104 ARG A CA 1
ATOM 805 C C . ARG A 1 104 ? 6.469 -2.543 6.143 1.00 86.00 104 ARG A C 1
ATOM 807 O O . ARG A 1 104 ? 6.457 -2.153 7.309 1.00 86.00 104 ARG A O 1
ATOM 814 N N . VAL A 1 105 ? 5.501 -3.266 5.595 1.00 88.38 105 VAL A N 1
ATOM 815 C CA . VAL A 1 105 ? 4.301 -3.722 6.307 1.00 88.38 105 VAL A CA 1
ATOM 816 C C . VAL A 1 105 ? 4.313 -5.243 6.435 1.00 88.38 105 VAL A C 1
ATOM 818 O O . VAL A 1 105 ? 5.017 -5.926 5.691 1.00 88.38 105 VAL A O 1
ATOM 821 N N . SER A 1 106 ? 3.571 -5.774 7.406 1.00 89.25 106 SER A N 1
ATOM 822 C CA . SER A 1 106 ? 3.417 -7.222 7.562 1.00 89.25 106 SER A CA 1
ATOM 823 C C . SER A 1 106 ? 2.593 -7.809 6.409 1.00 89.25 106 SER A C 1
ATOM 825 O O . SER A 1 106 ? 1.824 -7.102 5.756 1.00 89.25 106 SER A O 1
ATOM 827 N N . SER A 1 107 ? 2.715 -9.118 6.177 1.00 88.38 107 SER A N 1
ATOM 828 C CA . SER A 1 107 ? 1.873 -9.829 5.205 1.00 88.38 107 SER A CA 1
ATOM 829 C C . SER A 1 107 ? 0.383 -9.722 5.542 1.00 88.38 107 SER A C 1
ATOM 831 O O . SER A 1 107 ? -0.436 -9.578 4.640 1.00 88.38 107 SER A O 1
ATOM 833 N N . ALA A 1 108 ? 0.034 -9.727 6.833 1.00 90.06 108 ALA A N 1
ATOM 834 C CA . ALA A 1 108 ? -1.339 -9.553 7.301 1.00 90.06 108 ALA A CA 1
ATOM 835 C C . ALA A 1 108 ? -1.894 -8.158 6.961 1.00 90.06 108 ALA A C 1
ATOM 837 O O . ALA A 1 108 ? -2.987 -8.050 6.411 1.00 90.06 10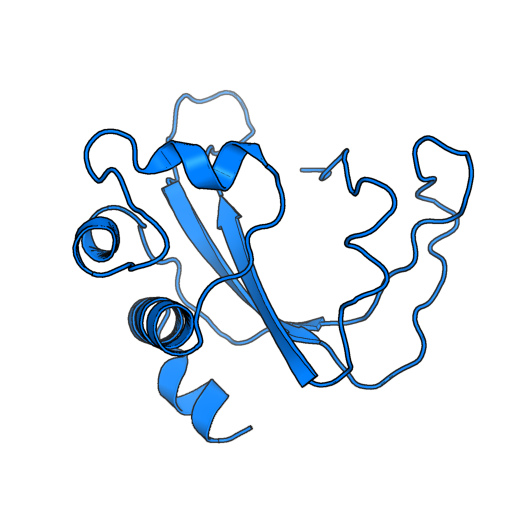8 ALA A O 1
ATOM 838 N N . ASP A 1 109 ? -1.123 -7.095 7.213 1.00 92.62 109 ASP A N 1
ATOM 839 C CA . ASP A 1 109 ? -1.527 -5.729 6.855 1.00 92.62 109 ASP A CA 1
ATOM 840 C C . ASP A 1 109 ? -1.661 -5.563 5.341 1.00 92.62 109 ASP A C 1
ATOM 842 O O . ASP A 1 109 ? -2.603 -4.935 4.858 1.00 92.62 109 ASP A O 1
ATOM 846 N N . PHE A 1 110 ? -0.738 -6.158 4.582 1.00 91.06 110 PHE A N 1
ATOM 847 C CA . PHE A 1 110 ? -0.797 -6.142 3.128 1.00 91.06 110 PHE A CA 1
ATOM 848 C C . PHE A 1 110 ? -2.055 -6.848 2.607 1.00 91.06 110 PHE A C 1
ATOM 850 O O . PHE A 1 110 ? -2.725 -6.321 1.723 1.00 91.06 110 PHE A O 1
ATOM 857 N N . ALA A 1 111 ? -2.418 -7.996 3.186 1.00 92.12 111 ALA A N 1
ATOM 858 C CA . ALA A 1 111 ? -3.631 -8.724 2.824 1.00 92.12 111 ALA A CA 1
ATOM 859 C C . ALA A 1 111 ? -4.904 -7.902 3.090 1.00 92.12 111 ALA A C 1
ATOM 861 O O . ALA A 1 111 ? -5.810 -7.899 2.259 1.00 92.12 111 ALA A O 1
ATOM 862 N N . LEU A 1 112 ? -4.958 -7.148 4.196 1.00 94.56 112 LEU A N 1
ATOM 863 C CA . LEU A 1 112 ? -6.072 -6.234 4.482 1.00 94.56 112 LEU A CA 1
ATOM 864 C C . LEU A 1 112 ? -6.194 -5.130 3.424 1.00 94.56 112 LEU A C 1
ATOM 866 O O . LEU A 1 112 ? -7.298 -4.828 2.969 1.00 94.56 112 LEU A O 1
ATOM 870 N N . ILE A 1 113 ? -5.066 -4.550 3.005 1.00 93.81 113 ILE A N 1
ATOM 871 C CA . ILE A 1 113 ? -5.045 -3.528 1.952 1.00 93.81 113 ILE A CA 1
ATOM 872 C C . ILE A 1 113 ? -5.471 -4.138 0.610 1.00 93.81 113 ILE A C 1
ATOM 874 O O . ILE A 1 113 ? -6.350 -3.597 -0.056 1.00 93.81 113 ILE A O 1
ATOM 878 N N . ALA A 1 114 ? -4.920 -5.296 0.244 1.00 93.50 114 ALA A N 1
ATOM 879 C CA . ALA A 1 114 ? -5.273 -6.018 -0.975 1.00 93.50 114 ALA A CA 1
ATOM 880 C C . ALA A 1 114 ? -6.767 -6.380 -1.034 1.00 93.50 114 ALA A C 1
ATOM 882 O O . ALA A 1 114 ? -7.396 -6.244 -2.083 1.00 93.50 114 ALA A O 1
ATOM 883 N N . ALA A 1 115 ? -7.355 -6.799 0.090 1.00 94.38 115 ALA A N 1
ATOM 884 C CA . ALA A 1 115 ? -8.783 -7.086 0.190 1.00 94.38 115 ALA A CA 1
ATOM 885 C C . ALA A 1 115 ? -9.631 -5.822 -0.016 1.00 94.38 115 ALA A C 1
ATOM 887 O O . ALA A 1 115 ? -10.589 -5.832 -0.794 1.00 94.38 115 ALA A O 1
ATOM 888 N N . ALA A 1 116 ? -9.246 -4.706 0.608 1.00 94.88 116 ALA A N 1
ATOM 889 C CA . ALA A 1 116 ? -9.915 -3.423 0.404 1.00 94.88 116 ALA A CA 1
ATOM 890 C C . ALA A 1 116 ? -9.851 -2.976 -1.068 1.00 94.88 116 ALA A C 1
ATOM 892 O O . ALA A 1 116 ? -10.861 -2.563 -1.644 1.00 94.88 116 ALA A O 1
ATOM 893 N N . MET A 1 117 ? -8.694 -3.167 -1.703 1.00 94.69 117 MET A N 1
ATOM 894 C CA . MET A 1 117 ? -8.449 -2.881 -3.118 1.00 94.69 117 MET A CA 1
ATOM 895 C C . MET A 1 117 ? -9.060 -3.909 -4.087 1.00 94.69 117 MET A C 1
ATOM 897 O O . MET A 1 117 ? -8.964 -3.730 -5.297 1.00 94.69 117 MET A O 1
ATOM 901 N N . GLY A 1 118 ? -9.715 -4.965 -3.588 1.00 94.38 118 GLY A N 1
ATOM 902 C CA . GLY A 1 118 ? -10.406 -5.960 -4.417 1.00 94.38 118 GLY A CA 1
ATOM 903 C C . GLY A 1 118 ? -9.490 -6.943 -5.154 1.00 94.38 118 GLY A C 1
ATOM 904 O O . GLY A 1 118 ? -9.947 -7.618 -6.068 1.00 94.38 118 GLY A O 1
ATOM 905 N N . VAL A 1 119 ? -8.218 -7.046 -4.758 1.00 92.75 119 VAL A N 1
ATOM 906 C CA . VAL A 1 119 ? -7.203 -7.868 -5.446 1.00 92.75 119 VAL A CA 1
ATOM 907 C C . VAL A 1 119 ? -6.636 -9.003 -4.594 1.00 92.75 119 VAL A C 1
ATOM 909 O O . VAL A 1 119 ? -5.706 -9.679 -5.026 1.00 92.75 119 VAL A O 1
ATOM 912 N N . ALA A 1 120 ? -7.180 -9.247 -3.397 1.00 88.94 120 ALA A N 1
ATOM 913 C CA . ALA A 1 120 ? -6.715 -10.328 -2.521 1.00 88.94 120 ALA A CA 1
ATOM 914 C C . ALA A 1 120 ? -6.688 -11.688 -3.240 1.00 88.94 120 ALA A C 1
ATOM 916 O O . ALA A 1 120 ? -5.677 -12.388 -3.200 1.00 88.94 120 ALA A O 1
ATOM 917 N N . ASP A 1 121 ? -7.750 -12.012 -3.978 1.00 86.56 121 ASP A N 1
ATOM 918 C CA . ASP A 1 121 ? -7.828 -13.269 -4.723 1.00 86.56 121 ASP A CA 1
ATOM 919 C C . ASP A 1 121 ? -6.883 -13.303 -5.931 1.00 86.56 121 ASP A C 1
ATOM 921 O O . ASP A 1 121 ? -6.384 -14.363 -6.301 1.00 86.56 121 ASP A O 1
ATOM 925 N N . ALA A 1 122 ? -6.636 -12.154 -6.570 1.00 84.19 122 ALA A N 1
ATOM 926 C CA . ALA A 1 122 ? -5.701 -12.056 -7.689 1.00 84.19 122 ALA A CA 1
ATOM 927 C C . ALA A 1 122 ? -4.260 -12.312 -7.226 1.00 84.19 122 ALA A C 1
ATOM 929 O O . ALA A 1 122 ? -3.538 -13.062 -7.875 1.00 84.19 122 ALA A O 1
ATOM 930 N N . ILE A 1 123 ? -3.890 -11.767 -6.065 1.00 83.62 123 ILE A N 1
ATOM 931 C CA . ILE A 1 123 ? -2.583 -11.986 -5.436 1.00 83.62 123 ILE A CA 1
ATOM 932 C C . ILE A 1 123 ? -2.435 -13.432 -4.946 1.00 83.62 123 ILE A C 1
ATOM 934 O O . ILE A 1 123 ? -1.365 -14.013 -5.077 1.00 83.62 123 ILE A O 1
ATOM 938 N N . ALA A 1 124 ? -3.496 -14.043 -4.408 1.00 80.81 124 ALA A N 1
ATOM 939 C CA . ALA A 1 124 ? -3.449 -15.431 -3.940 1.00 80.81 124 ALA A CA 1
ATOM 940 C C . ALA A 1 124 ? -3.283 -16.461 -5.077 1.00 80.81 124 ALA A C 1
ATOM 942 O O . ALA A 1 124 ? -2.821 -17.573 -4.831 1.00 80.81 124 ALA A O 1
ATOM 943 N N . ARG A 1 125 ? -3.673 -16.110 -6.311 1.00 74.00 125 ARG A N 1
ATOM 944 C CA . ARG A 1 125 ? -3.587 -16.979 -7.499 1.00 74.00 125 ARG A CA 1
ATOM 945 C C . ARG A 1 125 ? -2.299 -16.805 -8.317 1.00 74.00 125 ARG A C 1
ATOM 947 O O . ARG A 1 125 ? -2.120 -17.546 -9.280 1.00 74.00 125 ARG A O 1
ATOM 954 N N . SER A 1 126 ? -1.448 -15.836 -7.972 1.00 63.38 126 SER A N 1
ATOM 955 C CA . SER A 1 126 ? -0.219 -15.473 -8.703 1.00 63.38 126 SER A CA 1
ATOM 956 C C . SER A 1 126 ? 1.045 -15.966 -8.011 1.00 63.38 126 SER A C 1
ATOM 958 O O . SER A 1 126 ? 1.988 -16.426 -8.687 1.00 63.38 126 SER A O 1
#

Sequence (126 aa):
MLDRRCGAGACQARRPGDLIVYYSPTDEMGDAGKIQAFTAIGRVKAGEPYEADALRMSDGRPAARRDVEWFEAREAPIRPLVPALSFIRDKARWGAPFRFGVVRVSSADFALIAAAMGVADAIARS